Protein AF-A0A0K0D6R5-F1 (afdb_monomer_lite)

InterPro domains:
  IPR000571 Zinc finger, CCCH-type [PF00642] (22-46)
  IPR000571 Zinc finger, CCCH-type [PS50103] (20-48)
  IPR000571 Zinc finger, CCCH-type [SM00356] (21-47)
  IPR009145 U2 auxiliary factor small subunit [PR0184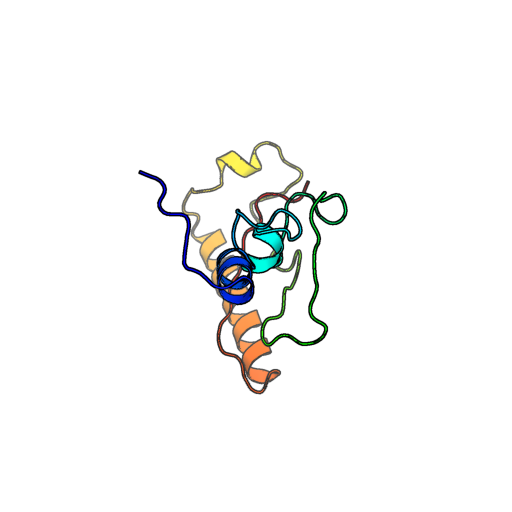8] (26-45)
  IPR009145 U2 auxiliary factor small subunit [PR01848] (45-65)
  IPR009145 U2 auxiliary factor small subunit [PR01848] (84-99)
  IPR009145 U2 auxiliary factor small subunit [PTHR12620] (11-102)
  IPR012677 Nucleotide-binding alpha-beta plait domain superfamily [G3DSA:3.30.70.330] (51-113)
  IPR036855 Zinc finger, CCCH-type superfamily [SSF90229] (24-49)

Radius of gyration: 19.66 Å; chains: 1; bounding box: 55×42×35 Å

Secondary structure (DSSP, 8-state):
----S---HHHHHHHHTTSTT-SSB-HHHHHHS--TTGGG-SSB----SS-S----TT----SS--TT-TTHHHHTTS--HHHHHHHHHHHHHHHHHHHHH-TT-------------

Organism: Angiostrongylus cantonensis (NCBI:txid6313)

Sequence (117 aa):
MNFGDSLSGAEYLASIYGTEKDKVNCSFFFKTGACRHGDKCSRAHHTPTFSPTILLKNFYHNPVVDVRQADAFDKVGRKNEEEQRYFDEFYEEVFTELERKVCYFTSLGLVFDCLQF

pLDDT: mean 74.11, std 13.42, range [35.59, 91.06]

Structure (mmCIF, N/CA/C/O backbone):
data_AF-A0A0K0D6R5-F1
#
_entry.id   AF-A0A0K0D6R5-F1
#
loop_
_atom_site.group_PDB
_atom_site.id
_atom_site.type_symbol
_atom_site.label_atom_id
_atom_site.label_alt_id
_atom_site.label_comp_id
_atom_site.label_asym_id
_atom_site.label_entity_id
_atom_site.label_seq_id
_atom_site.pdbx_PDB_ins_code
_atom_site.Cartn_x
_atom_site.Cartn_y
_atom_site.Cartn_z
_atom_site.occupancy
_atom_site.B_iso_or_equiv
_atom_site.auth_seq_id
_atom_site.auth_comp_id
_atom_site.auth_asym_id
_atom_site.auth_atom_id
_atom_site.pdbx_PDB_model_num
ATOM 1 N N . MET A 1 1 ? 31.514 25.374 -12.043 1.00 37.00 1 MET A N 1
ATOM 2 C CA . MET A 1 1 ? 32.064 24.303 -11.184 1.00 37.00 1 MET A CA 1
ATOM 3 C C . MET A 1 1 ? 31.380 23.007 -11.591 1.00 37.00 1 MET A C 1
ATOM 5 O O . MET A 1 1 ? 30.195 22.864 -11.325 1.00 37.00 1 MET A O 1
ATOM 9 N N . ASN A 1 2 ? 32.078 22.134 -12.322 1.00 45.81 2 ASN A N 1
ATOM 10 C CA . ASN A 1 2 ? 31.557 20.836 -12.760 1.00 45.81 2 ASN A CA 1
ATOM 11 C C . ASN A 1 2 ? 31.912 19.787 -11.700 1.00 45.81 2 ASN A C 1
ATOM 13 O O . ASN A 1 2 ? 33.048 19.333 -11.637 1.00 45.81 2 ASN A O 1
ATOM 17 N N . PHE A 1 3 ? 30.947 19.430 -10.854 1.00 50.97 3 PHE A N 1
ATOM 18 C CA . PHE A 1 3 ? 31.050 18.329 -9.886 1.00 50.97 3 PHE A CA 1
ATOM 19 C C . PHE A 1 3 ? 30.721 16.991 -10.577 1.00 50.97 3 PHE A C 1
ATOM 21 O O . PHE A 1 3 ? 29.737 16.341 -10.237 1.00 50.97 3 PHE A O 1
ATOM 28 N N . GLY A 1 4 ? 31.471 16.644 -11.629 1.00 53.75 4 GLY A N 1
ATOM 29 C CA . GLY A 1 4 ? 31.087 15.575 -12.561 1.00 53.75 4 GLY A CA 1
ATOM 30 C C . GLY A 1 4 ? 32.063 14.415 -12.743 1.00 53.75 4 GLY A C 1
ATOM 31 O O . GLY A 1 4 ? 31.623 13.378 -13.220 1.00 53.75 4 GLY A O 1
ATOM 32 N N . ASP A 1 5 ? 33.333 14.533 -12.348 1.00 61.16 5 ASP A N 1
ATOM 33 C CA . ASP A 1 5 ? 34.345 13.536 -12.721 1.00 61.16 5 ASP A CA 1
ATOM 34 C C . ASP A 1 5 ? 35.020 12.921 -11.490 1.00 61.16 5 ASP A C 1
ATOM 36 O O . ASP A 1 5 ? 35.900 13.537 -10.891 1.00 61.16 5 ASP A O 1
ATOM 40 N N . SER A 1 6 ? 34.567 11.720 -11.097 1.00 62.28 6 SER A N 1
ATOM 41 C CA . SER A 1 6 ? 35.348 10.642 -10.430 1.00 62.28 6 SER A CA 1
ATOM 42 C C . SER A 1 6 ? 34.478 9.542 -9.787 1.00 62.28 6 SER A C 1
ATOM 44 O O . SER A 1 6 ? 34.890 8.919 -8.815 1.00 62.28 6 SER A O 1
ATOM 46 N N . LEU A 1 7 ? 33.285 9.252 -10.318 1.00 60.97 7 LEU A N 1
ATOM 47 C CA . LEU A 1 7 ? 32.592 7.995 -10.004 1.00 60.97 7 LEU A CA 1
ATOM 48 C C . LEU A 1 7 ? 32.817 7.020 -11.158 1.00 60.97 7 LEU A C 1
ATOM 50 O O . LEU A 1 7 ? 32.664 7.391 -12.323 1.00 60.97 7 LEU A O 1
ATOM 54 N N . SER A 1 8 ? 33.197 5.780 -10.850 1.00 75.81 8 SER A N 1
ATOM 55 C CA . SER A 1 8 ? 33.284 4.725 -11.861 1.00 75.81 8 SER A CA 1
ATOM 56 C C . SER A 1 8 ? 31.924 4.532 -12.547 1.00 75.81 8 SER A C 1
ATOM 58 O O . SER A 1 8 ? 30.873 4.818 -11.969 1.00 75.81 8 SER A O 1
ATOM 60 N N . GLY A 1 9 ? 31.907 4.017 -13.784 1.00 71.50 9 GLY A N 1
ATOM 61 C CA . GLY A 1 9 ? 30.650 3.787 -14.513 1.00 71.50 9 GLY A CA 1
ATOM 62 C C . GLY A 1 9 ? 29.644 2.931 -13.728 1.00 71.50 9 GLY A C 1
ATOM 63 O O . GLY A 1 9 ? 28.441 3.161 -13.814 1.00 71.50 9 GLY A O 1
ATOM 64 N N . ALA A 1 10 ? 30.133 2.007 -12.895 1.00 71.56 10 ALA A N 1
ATOM 65 C CA . ALA A 1 10 ? 29.307 1.207 -11.995 1.00 71.56 10 ALA A CA 1
ATOM 66 C C . ALA A 1 10 ? 28.718 2.029 -10.830 1.00 71.56 10 ALA A C 1
ATOM 68 O O . ALA A 1 10 ? 27.532 1.898 -10.535 1.00 71.56 10 ALA A O 1
ATOM 69 N N . GLU A 1 11 ? 29.501 2.909 -10.201 1.00 72.38 11 GLU A N 1
ATOM 70 C CA . GLU A 1 11 ? 29.029 3.774 -9.106 1.00 72.38 11 GLU A CA 1
ATOM 71 C C . GLU A 1 11 ? 28.030 4.829 -9.589 1.00 72.38 11 GLU A C 1
ATOM 73 O O . GLU A 1 11 ? 27.036 5.100 -8.913 1.00 72.38 11 GLU A O 1
ATOM 78 N N . TYR A 1 12 ? 28.239 5.386 -10.785 1.00 73.00 12 TYR A N 1
ATOM 79 C CA . TYR A 1 12 ? 27.289 6.322 -11.383 1.00 73.00 12 TYR A CA 1
ATOM 80 C C . TYR A 1 12 ? 25.934 5.652 -11.646 1.00 73.00 12 TYR A C 1
ATOM 82 O O . TYR A 1 12 ? 24.896 6.197 -11.268 1.00 73.00 12 TYR A O 1
ATOM 90 N N . LEU A 1 13 ? 25.928 4.441 -12.213 1.00 67.69 13 LEU A N 1
ATOM 91 C CA . LEU A 1 13 ? 24.698 3.681 -12.451 1.00 67.69 13 LEU A CA 1
ATOM 92 C C . LEU A 1 13 ? 24.004 3.276 -11.142 1.00 67.69 13 LEU A C 1
ATOM 94 O O . LEU A 1 13 ? 22.784 3.409 -11.039 1.00 67.69 13 LEU A O 1
ATOM 98 N N . ALA A 1 14 ? 24.763 2.869 -10.119 1.00 68.88 14 ALA A N 1
ATOM 99 C CA . ALA A 1 14 ? 24.223 2.576 -8.791 1.00 68.88 14 ALA A CA 1
ATOM 100 C C . ALA A 1 14 ? 23.574 3.809 -8.137 1.00 68.88 14 ALA A C 1
ATOM 102 O O . ALA A 1 14 ? 22.538 3.684 -7.491 1.00 68.88 14 ALA A O 1
ATOM 103 N N . SER A 1 15 ? 24.127 5.010 -8.354 1.00 69.94 15 SER A N 1
ATOM 104 C CA . SER A 1 15 ? 23.555 6.262 -7.832 1.00 69.94 15 SER A CA 1
ATOM 105 C C . SER A 1 15 ? 22.236 6.677 -8.502 1.00 69.94 15 SER A C 1
ATOM 107 O O . SER A 1 15 ? 21.494 7.500 -7.964 1.00 69.94 15 SER A O 1
ATOM 109 N N . ILE A 1 16 ? 21.946 6.125 -9.684 1.00 73.56 16 ILE A N 1
ATOM 110 C CA . ILE A 1 16 ? 20.748 6.430 -10.474 1.00 73.56 16 ILE A CA 1
ATOM 111 C C . ILE A 1 16 ? 19.653 5.394 -10.229 1.00 73.56 16 ILE A C 1
ATOM 113 O O . ILE A 1 16 ? 18.475 5.758 -10.214 1.00 73.56 16 ILE A O 1
ATOM 117 N N . TYR A 1 17 ? 20.025 4.135 -10.002 1.00 72.12 17 TYR A N 1
ATOM 118 C CA . TYR A 1 17 ? 19.096 3.018 -9.875 1.00 72.12 17 TYR A CA 1
ATOM 119 C C . TYR A 1 17 ? 18.047 3.246 -8.774 1.00 72.12 17 TYR A C 1
ATOM 121 O O . TYR A 1 17 ? 18.373 3.527 -7.621 1.00 72.12 17 TYR A O 1
ATOM 129 N N . GLY A 1 18 ? 16.763 3.161 -9.134 1.00 63.38 18 GLY A N 1
ATOM 130 C CA . GLY A 1 18 ? 15.649 3.367 -8.196 1.00 63.38 18 GLY A CA 1
ATOM 131 C C . GLY A 1 18 ? 15.401 4.827 -7.779 1.00 63.38 18 GLY A C 1
ATOM 132 O O . GLY A 1 18 ? 14.542 5.096 -6.932 1.00 63.38 18 GLY A O 1
ATOM 133 N N . THR A 1 19 ? 16.115 5.790 -8.370 1.00 71.56 19 THR A N 1
ATOM 134 C CA . THR A 1 19 ? 15.895 7.230 -8.161 1.00 71.56 19 THR A CA 1
ATOM 135 C C . THR A 1 19 ? 15.089 7.847 -9.307 1.00 71.56 19 THR A C 1
ATOM 137 O O . THR A 1 19 ? 14.900 7.252 -10.362 1.00 71.56 19 THR A O 1
ATOM 140 N N . GLU A 1 20 ? 14.611 9.078 -9.132 1.00 68.56 20 GLU A N 1
ATOM 141 C CA . GLU A 1 20 ? 13.907 9.827 -10.188 1.00 68.56 20 GLU A CA 1
ATOM 142 C C . GLU A 1 20 ? 14.776 10.153 -11.414 1.00 68.56 20 GLU A C 1
ATOM 144 O O . GLU A 1 20 ? 14.241 10.479 -12.476 1.00 68.56 20 GLU A O 1
ATOM 149 N N . LYS A 1 21 ? 16.105 10.041 -11.269 1.00 65.31 21 LYS A N 1
ATOM 150 C CA . LYS A 1 21 ? 17.081 10.208 -12.350 1.00 65.31 21 LYS A CA 1
ATOM 151 C C . LYS A 1 21 ? 17.138 8.984 -13.267 1.00 65.31 21 LYS A C 1
ATOM 153 O O . LYS A 1 21 ? 17.679 9.092 -14.368 1.00 65.31 21 LYS A O 1
ATOM 158 N N . ASP A 1 22 ? 16.570 7.853 -12.841 1.00 72.62 22 ASP A N 1
ATOM 159 C CA . ASP A 1 22 ? 16.409 6.670 -13.677 1.00 72.62 22 ASP A CA 1
ATOM 160 C C . ASP A 1 22 ? 15.325 6.928 -14.730 1.00 72.62 22 ASP A C 1
ATOM 162 O O . ASP A 1 22 ? 14.138 7.105 -14.432 1.00 72.62 22 ASP A O 1
ATOM 166 N N . LYS A 1 23 ? 15.762 7.007 -15.988 1.00 72.06 23 LYS A N 1
ATOM 167 C CA . LYS A 1 23 ? 14.879 7.226 -17.139 1.00 72.06 23 LYS A CA 1
ATOM 168 C C . LYS A 1 23 ? 14.250 5.928 -17.647 1.00 72.06 23 LYS A C 1
ATOM 170 O O . LYS A 1 23 ? 13.299 6.006 -18.420 1.00 72.06 23 LYS A O 1
ATOM 175 N N . VAL A 1 24 ? 14.774 4.771 -17.242 1.00 82.00 24 VAL A N 1
ATOM 176 C CA . VAL A 1 24 ? 14.331 3.450 -17.703 1.00 82.00 24 VAL A CA 1
ATOM 177 C C . VAL A 1 24 ? 13.280 2.890 -16.750 1.00 82.00 24 VAL A C 1
ATOM 179 O O . VAL A 1 24 ? 12.211 2.465 -17.192 1.00 82.00 24 VAL A O 1
ATOM 182 N N . ASN A 1 25 ? 13.540 2.952 -15.443 1.00 83.50 25 ASN A N 1
ATOM 183 C CA . ASN A 1 25 ? 12.649 2.388 -14.433 1.00 83.50 25 ASN A CA 1
ATOM 184 C C . ASN A 1 25 ? 11.676 3.422 -13.863 1.00 83.50 25 ASN A C 1
ATOM 186 O O . ASN A 1 25 ? 11.984 4.602 -13.672 1.00 83.50 25 ASN A O 1
ATOM 190 N N . CYS A 1 26 ? 10.462 2.973 -13.554 1.00 85.88 26 CYS A N 1
ATOM 191 C CA . CYS A 1 26 ? 9.497 3.804 -12.854 1.00 85.88 26 CYS A CA 1
ATOM 192 C C . CYS A 1 26 ? 9.896 3.941 -11.382 1.00 85.88 26 CYS A C 1
ATOM 194 O O . CYS A 1 26 ? 9.781 2.988 -10.614 1.00 85.88 26 CYS A O 1
ATOM 196 N N . SER A 1 27 ? 10.319 5.138 -10.968 1.00 84.56 27 SER A N 1
ATOM 197 C CA . SER A 1 27 ? 10.709 5.414 -9.579 1.00 84.56 27 SER A CA 1
ATOM 198 C C . SER A 1 27 ? 9.568 5.190 -8.581 1.00 84.56 27 SER A C 1
ATOM 200 O O . SER A 1 27 ? 9.823 4.764 -7.458 1.00 84.56 27 SER A O 1
ATOM 202 N N . PHE A 1 28 ? 8.317 5.444 -8.985 1.00 82.69 28 PHE A N 1
ATOM 203 C CA . PHE A 1 28 ? 7.134 5.196 -8.157 1.00 82.69 28 PHE A CA 1
ATOM 204 C C . PHE A 1 28 ? 6.919 3.700 -7.945 1.00 82.69 28 PHE A C 1
ATOM 206 O O . PHE A 1 28 ? 6.975 3.241 -6.812 1.00 82.69 28 PHE A O 1
ATOM 213 N N . PHE A 1 29 ? 6.798 2.925 -9.027 1.00 83.56 29 PHE A N 1
ATOM 214 C CA . PHE A 1 29 ? 6.599 1.479 -8.928 1.00 83.56 29 PHE A CA 1
ATOM 215 C C . PHE A 1 29 ? 7.748 0.787 -8.186 1.00 83.56 29 PHE A C 1
ATOM 217 O O . PHE A 1 29 ? 7.509 -0.108 -7.386 1.00 83.56 29 PHE A O 1
ATOM 224 N N . PHE A 1 30 ? 8.988 1.233 -8.396 1.00 83.00 30 PHE A N 1
ATOM 225 C CA . PHE A 1 30 ? 10.149 0.671 -7.711 1.00 83.00 30 PHE A CA 1
ATOM 226 C C . PHE A 1 30 ? 10.123 0.907 -6.192 1.00 83.00 30 PHE A C 1
ATOM 228 O O . PHE A 1 30 ? 10.518 0.030 -5.432 1.00 83.00 30 PHE A O 1
ATOM 235 N N . LYS A 1 31 ? 9.655 2.078 -5.736 1.00 80.94 31 LYS A N 1
ATOM 236 C CA . LYS A 1 31 ? 9.623 2.426 -4.305 1.00 80.94 31 LYS A CA 1
ATOM 237 C C . LYS A 1 31 ? 8.364 1.949 -3.587 1.00 80.94 31 LYS A C 1
ATOM 239 O O . LYS A 1 31 ? 8.456 1.517 -2.445 1.00 80.94 31 LYS A O 1
ATOM 244 N N . THR A 1 32 ? 7.198 2.081 -4.214 1.00 81.06 32 THR A N 1
ATOM 245 C CA . THR A 1 32 ? 5.896 1.846 -3.565 1.00 81.06 32 THR A CA 1
ATOM 246 C C . THR A 1 32 ? 5.180 0.600 -4.078 1.00 81.06 32 THR A C 1
ATOM 248 O O . THR A 1 32 ? 4.165 0.215 -3.510 1.00 81.06 32 THR A O 1
ATOM 251 N N . GLY A 1 33 ? 5.657 -0.027 -5.158 1.00 80.69 33 GLY A N 1
ATOM 252 C CA . GLY A 1 33 ? 4.970 -1.150 -5.807 1.00 80.69 33 GLY A CA 1
ATOM 253 C C . GLY A 1 33 ? 3.710 -0.752 -6.588 1.00 80.69 33 GLY A C 1
ATOM 254 O O . GLY A 1 33 ? 3.031 -1.621 -7.136 1.00 80.69 33 GLY A O 1
ATOM 255 N N . ALA A 1 34 ? 3.393 0.546 -6.669 1.00 83.38 34 ALA A N 1
ATOM 256 C CA . ALA A 1 34 ? 2.205 1.073 -7.333 1.00 83.38 34 ALA A CA 1
ATOM 257 C C . ALA A 1 34 ? 2.549 2.271 -8.233 1.00 83.38 34 ALA A C 1
ATOM 259 O O . ALA A 1 34 ? 3.427 3.081 -7.935 1.00 83.38 34 ALA A O 1
ATOM 260 N N . CYS A 1 35 ? 1.854 2.392 -9.366 1.00 85.25 35 CYS A N 1
ATOM 261 C CA . CYS A 1 35 ? 1.995 3.523 -10.279 1.00 85.25 35 CYS A CA 1
ATOM 262 C C . CYS A 1 35 ? 0.630 3.916 -10.841 1.00 85.25 35 CYS A C 1
ATOM 264 O O . CYS A 1 35 ? -0.089 3.071 -11.370 1.00 85.25 35 CYS A O 1
ATOM 266 N N . ARG A 1 36 ? 0.329 5.219 -10.818 1.00 82.56 36 ARG A N 1
ATOM 267 C CA . ARG A 1 36 ? -0.918 5.812 -11.339 1.00 82.56 36 ARG A CA 1
ATOM 268 C C . ARG A 1 36 ? -1.208 5.522 -12.815 1.00 82.56 36 ARG A C 1
ATOM 270 O O . ARG A 1 36 ? -2.330 5.697 -13.263 1.00 82.56 36 ARG A O 1
ATOM 277 N N . HIS A 1 37 ? -0.185 5.164 -13.590 1.00 84.50 37 HIS A N 1
ATOM 278 C CA . HIS A 1 37 ? -0.332 4.856 -15.013 1.00 84.50 37 HIS A CA 1
ATOM 279 C C . HIS A 1 37 ? -0.573 3.360 -15.266 1.00 84.50 37 HIS A C 1
ATOM 281 O O . HIS A 1 37 ? -0.830 2.981 -16.408 1.00 84.50 37 HIS A O 1
ATOM 287 N N . GLY A 1 38 ? -0.468 2.513 -14.232 1.00 83.56 38 GLY A N 1
ATOM 288 C CA . GLY A 1 38 ? -0.567 1.059 -14.361 1.00 83.56 38 GLY A CA 1
ATOM 289 C C . GLY A 1 38 ? 0.344 0.526 -15.469 1.00 83.56 38 GLY A C 1
ATOM 290 O O . GLY A 1 38 ? 1.488 0.958 -15.603 1.00 83.56 38 GLY A O 1
ATOM 291 N N . ASP A 1 39 ? -0.187 -0.350 -16.314 1.00 83.19 39 ASP A N 1
ATOM 292 C CA . ASP A 1 39 ? 0.555 -0.948 -17.434 1.00 83.19 39 ASP A CA 1
ATOM 293 C C . ASP A 1 39 ? 0.790 0.020 -18.605 1.00 83.19 39 ASP A C 1
ATOM 295 O O . ASP A 1 39 ? 1.589 -0.258 -19.495 1.00 83.19 39 ASP A O 1
ATOM 299 N N . LYS A 1 40 ? 0.128 1.185 -18.608 1.00 86.94 40 LYS A N 1
ATOM 300 C CA . LYS A 1 40 ? 0.317 2.233 -19.626 1.00 86.94 40 LYS A CA 1
ATOM 301 C C . LYS A 1 40 ? 1.485 3.166 -19.298 1.00 86.94 40 LYS A C 1
ATOM 303 O O . LYS A 1 40 ? 1.675 4.171 -19.982 1.00 86.94 40 LYS A O 1
ATOM 308 N N . CYS A 1 41 ? 2.237 2.900 -18.228 1.00 86.56 41 CYS A N 1
ATOM 309 C CA . CYS A 1 41 ? 3.395 3.714 -17.888 1.00 86.56 41 CYS A CA 1
ATOM 310 C C . CYS A 1 41 ? 4.455 3.627 -18.993 1.00 86.56 41 CYS A C 1
ATOM 312 O O . CYS A 1 41 ? 4.755 2.554 -19.500 1.00 86.56 41 CYS A O 1
ATOM 314 N N . SER A 1 42 ? 5.064 4.762 -19.337 1.00 87.56 42 SER A N 1
ATOM 315 C CA . SER A 1 42 ? 6.177 4.803 -20.293 1.00 87.56 42 SER A CA 1
ATOM 316 C C . SER A 1 42 ? 7.478 4.217 -19.738 1.00 87.56 42 SER A C 1
ATOM 318 O O . SER A 1 42 ? 8.415 3.987 -20.498 1.00 87.56 42 SER A O 1
ATOM 320 N N . ARG A 1 43 ? 7.553 4.008 -18.419 1.00 87.44 43 ARG A N 1
ATOM 321 C CA . ARG A 1 43 ? 8.723 3.477 -17.715 1.00 87.44 43 ARG A CA 1
ATOM 322 C C . ARG A 1 43 ? 8.487 2.028 -17.302 1.00 87.44 43 ARG A C 1
ATOM 324 O O . ARG A 1 43 ? 7.351 1.633 -17.051 1.00 87.44 43 ARG A O 1
ATOM 331 N N . ALA A 1 44 ? 9.562 1.257 -17.177 1.00 86.38 44 ALA A N 1
ATOM 332 C CA . ALA A 1 44 ? 9.479 -0.161 -16.854 1.00 86.38 44 ALA A CA 1
ATOM 333 C C . ALA A 1 44 ? 8.980 -0.409 -15.417 1.00 86.38 44 ALA A C 1
ATOM 335 O O . ALA A 1 44 ? 9.424 0.241 -14.462 1.00 86.38 44 ALA A O 1
ATOM 336 N N . HIS A 1 45 ? 8.068 -1.376 -15.279 1.00 88.81 45 HIS A N 1
ATOM 337 C CA . HIS A 1 45 ? 7.554 -1.904 -14.014 1.00 88.81 45 HIS A CA 1
ATOM 338 C C . HIS A 1 45 ? 8.057 -3.340 -13.825 1.00 88.81 45 HIS A C 1
ATOM 340 O O . HIS A 1 45 ? 7.532 -4.279 -14.422 1.00 88.81 45 HIS A O 1
ATOM 346 N N . HIS A 1 46 ? 9.089 -3.522 -13.003 1.00 83.88 46 HIS A N 1
ATOM 347 C CA . HIS A 1 46 ? 9.656 -4.840 -12.723 1.00 83.88 46 HIS A CA 1
ATOM 348 C C . HIS A 1 46 ? 9.008 -5.448 -11.481 1.00 83.88 46 HIS A C 1
ATOM 350 O O . HIS A 1 46 ? 9.301 -5.028 -10.365 1.00 83.88 46 HIS A O 1
ATOM 356 N N . THR A 1 47 ? 8.137 -6.442 -11.670 1.00 82.62 47 THR A N 1
ATOM 357 C CA . THR A 1 47 ? 7.566 -7.199 -10.546 1.00 82.62 47 THR A CA 1
ATOM 358 C C . THR A 1 47 ? 8.517 -8.344 -10.192 1.00 82.62 47 THR A C 1
ATOM 360 O O . THR A 1 47 ? 8.748 -9.208 -11.042 1.00 82.62 47 THR A O 1
ATOM 363 N N . PRO A 1 48 ? 9.104 -8.366 -8.984 1.00 81.44 48 PRO A N 1
ATOM 364 C CA . PRO A 1 48 ? 10.005 -9.440 -8.592 1.00 81.44 48 PRO A CA 1
ATOM 365 C C . PRO A 1 48 ? 9.230 -10.755 -8.435 1.00 81.44 48 PRO A C 1
ATOM 367 O O . PRO A 1 48 ? 8.112 -10.770 -7.926 1.00 81.44 48 PRO A O 1
ATOM 370 N N . THR A 1 49 ? 9.832 -11.875 -8.838 1.00 82.94 49 THR A N 1
ATOM 371 C CA . THR A 1 49 ? 9.232 -13.211 -8.659 1.00 82.94 49 THR A CA 1
ATOM 372 C C . THR A 1 49 ? 9.224 -13.657 -7.197 1.00 82.94 49 THR A C 1
ATOM 374 O O . THR A 1 49 ? 8.409 -14.489 -6.814 1.00 82.94 49 THR A O 1
ATOM 377 N N . PHE A 1 50 ? 10.121 -13.097 -6.380 1.00 84.31 50 PHE A N 1
ATOM 378 C CA . PHE A 1 50 ? 10.217 -13.337 -4.944 1.00 84.31 50 PHE A CA 1
ATOM 379 C C . P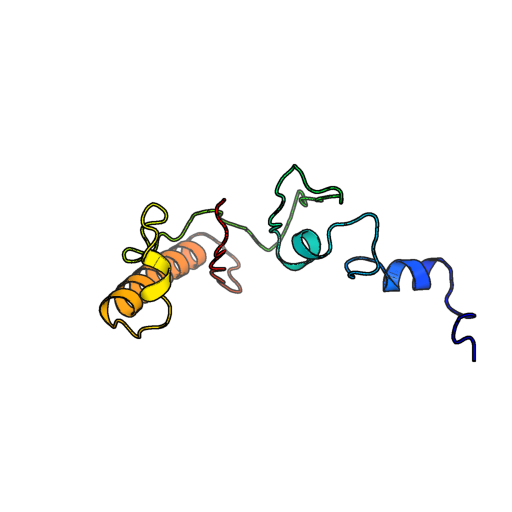HE A 1 50 ? 10.425 -12.005 -4.226 1.00 84.31 50 PHE A C 1
ATOM 381 O O . PHE A 1 50 ? 11.294 -11.222 -4.603 1.00 84.31 50 PHE A O 1
ATOM 388 N N . SER A 1 51 ? 9.630 -11.748 -3.193 1.00 83.00 51 SER A N 1
ATOM 389 C CA . SER A 1 51 ? 9.703 -10.536 -2.379 1.00 83.00 51 SER A CA 1
ATOM 390 C C . SER A 1 51 ? 9.284 -10.868 -0.945 1.00 83.00 51 SER A C 1
ATOM 392 O O . SER A 1 51 ? 8.365 -11.669 -0.766 1.00 83.00 51 SER A O 1
ATOM 394 N N . PRO A 1 52 ? 9.915 -10.263 0.078 1.00 82.81 52 PRO A N 1
ATOM 395 C CA . PRO A 1 52 ? 9.434 -10.354 1.455 1.00 82.81 52 PRO A CA 1
ATOM 396 C C . PRO A 1 52 ? 8.143 -9.545 1.677 1.00 82.81 52 PRO A C 1
ATOM 398 O O . PRO A 1 52 ? 7.473 -9.731 2.686 1.00 82.81 52 PRO A O 1
ATOM 401 N N . THR A 1 53 ? 7.789 -8.653 0.748 1.00 83.31 53 THR A N 1
ATOM 402 C CA . THR A 1 53 ? 6.600 -7.795 0.816 1.00 83.31 53 THR A CA 1
ATOM 403 C C . THR A 1 53 ? 5.566 -8.232 -0.215 1.00 83.31 53 THR A C 1
ATOM 405 O O . THR A 1 53 ? 5.891 -8.364 -1.400 1.00 83.31 53 THR A O 1
ATOM 408 N N . ILE A 1 54 ? 4.319 -8.405 0.231 1.00 83.56 54 ILE A N 1
ATOM 409 C CA . ILE A 1 54 ? 3.149 -8.665 -0.616 1.00 83.56 54 ILE A CA 1
ATOM 410 C C . ILE A 1 54 ? 2.307 -7.394 -0.759 1.00 83.56 54 ILE A C 1
ATOM 412 O O . ILE A 1 54 ? 2.168 -6.627 0.190 1.00 83.56 54 ILE A O 1
ATOM 416 N N . LEU A 1 55 ? 1.730 -7.178 -1.943 1.00 83.06 55 LEU A N 1
ATOM 417 C CA . LEU A 1 55 ? 0.811 -6.071 -2.208 1.00 83.06 55 LEU A CA 1
ATOM 418 C C . LEU A 1 55 ? -0.581 -6.629 -2.513 1.00 83.06 55 LEU A C 1
ATOM 420 O O . LEU A 1 55 ? -0.776 -7.286 -3.536 1.00 83.06 55 LEU A O 1
ATOM 424 N N . LEU A 1 56 ? -1.553 -6.332 -1.650 1.00 83.06 56 LEU A N 1
ATOM 425 C CA . LEU A 1 56 ? -2.960 -6.676 -1.857 1.00 83.06 56 LEU A CA 1
ATOM 426 C C . LEU A 1 56 ? -3.702 -5.450 -2.399 1.00 83.06 56 LEU A C 1
ATOM 428 O O . LEU A 1 56 ? -4.039 -4.523 -1.665 1.00 83.06 56 LEU A O 1
ATOM 432 N N . LYS A 1 57 ? -3.917 -5.424 -3.716 1.00 81.44 57 LYS A N 1
ATOM 433 C CA . LYS A 1 57 ? -4.629 -4.327 -4.386 1.00 81.44 57 LYS A CA 1
ATOM 434 C C . LYS A 1 57 ? -6.116 -4.384 -4.047 1.00 81.44 57 LYS A C 1
ATOM 436 O O . LYS A 1 57 ? -6.699 -5.463 -4.084 1.00 81.44 57 LYS A O 1
ATOM 441 N N . ASN A 1 58 ? -6.725 -3.220 -3.804 1.00 77.50 58 ASN A N 1
ATOM 442 C CA . ASN A 1 58 ? -8.165 -3.098 -3.548 1.00 77.50 58 ASN A CA 1
ATOM 443 C C . ASN A 1 58 ? -8.649 -3.993 -2.388 1.00 77.50 58 ASN A C 1
ATOM 445 O O . ASN A 1 58 ? -9.688 -4.638 -2.478 1.00 77.50 58 ASN A O 1
ATOM 449 N N . PHE A 1 59 ? -7.843 -4.100 -1.332 1.00 83.69 59 PHE A N 1
ATOM 450 C CA . PHE A 1 59 ? -8.129 -5.006 -0.222 1.00 83.69 59 PHE A CA 1
ATOM 451 C C . PHE A 1 59 ? -8.997 -4.361 0.863 1.00 83.69 59 PHE A C 1
ATOM 453 O O . PHE A 1 59 ? -9.907 -4.998 1.381 1.00 83.69 59 PHE A O 1
ATOM 460 N N . TYR A 1 60 ? -8.749 -3.086 1.171 1.00 84.25 60 TYR A N 1
ATOM 461 C CA . TYR A 1 60 ? -9.573 -2.314 2.096 1.00 84.25 60 TYR A CA 1
ATOM 462 C C . TYR A 1 60 ? -10.602 -1.476 1.335 1.00 84.25 60 TYR A C 1
ATOM 464 O O . TYR A 1 60 ? -10.244 -0.712 0.436 1.00 84.25 60 TYR A O 1
ATOM 472 N N . HIS A 1 61 ? -11.866 -1.584 1.738 1.00 78.56 61 HIS A N 1
ATOM 473 C CA . HIS A 1 61 ? -12.962 -0.764 1.238 1.00 78.56 61 HIS A CA 1
ATOM 474 C C . HIS A 1 61 ? -13.454 0.155 2.350 1.00 78.56 61 HIS A C 1
ATOM 476 O O . HIS A 1 61 ? -13.953 -0.313 3.367 1.00 78.56 61 HIS A O 1
ATOM 482 N N . ASN A 1 62 ? -13.325 1.467 2.159 1.00 75.94 62 ASN A N 1
ATOM 483 C CA . ASN A 1 62 ? -13.825 2.425 3.136 1.00 75.94 62 ASN A CA 1
ATOM 484 C C . ASN A 1 62 ? -15.364 2.528 3.023 1.00 75.94 62 ASN A C 1
ATOM 486 O O . ASN A 1 62 ? -15.850 2.880 1.946 1.00 75.94 62 ASN A O 1
ATOM 490 N N . PRO A 1 63 ? -16.132 2.288 4.103 1.00 72.56 63 PRO A N 1
ATOM 491 C CA . PRO A 1 63 ? -17.595 2.335 4.081 1.00 72.56 63 PRO A CA 1
ATOM 492 C C . PRO A 1 63 ? -18.165 3.731 3.782 1.00 72.56 63 PRO A C 1
ATOM 494 O O . PRO A 1 63 ? -19.318 3.840 3.371 1.00 72.56 63 PRO A O 1
ATOM 497 N N . VAL A 1 64 ? -17.382 4.798 3.974 1.00 64.62 64 VAL A N 1
ATOM 498 C CA . VAL A 1 64 ? -17.820 6.190 3.768 1.00 64.62 64 VAL A CA 1
ATOM 499 C C . VAL A 1 64 ? -17.423 6.743 2.401 1.00 64.62 64 VAL A C 1
ATOM 501 O O . VAL A 1 64 ? -18.074 7.657 1.888 1.00 64.62 64 VAL A O 1
ATOM 504 N N . VAL A 1 65 ? -16.398 6.166 1.775 1.00 63.38 65 VAL A N 1
ATOM 505 C CA . VAL A 1 65 ? -15.929 6.573 0.447 1.00 63.38 65 VAL A CA 1
ATOM 506 C C . VAL A 1 65 ? -16.535 5.630 -0.587 1.00 63.38 65 VAL A C 1
ATOM 508 O O . VAL A 1 65 ? -15.924 4.647 -1.000 1.00 63.38 65 VAL A O 1
ATOM 511 N N . ASP A 1 66 ? -17.754 5.942 -1.025 1.00 61.75 66 ASP A N 1
ATOM 512 C CA . ASP A 1 66 ? -18.278 5.381 -2.269 1.00 61.75 66 ASP A CA 1
ATOM 513 C C . ASP A 1 66 ? -17.589 6.094 -3.439 1.00 61.75 66 ASP A C 1
ATOM 515 O O . ASP A 1 66 ? -17.873 7.256 -3.727 1.00 61.75 66 ASP A O 1
ATOM 519 N N . VAL A 1 67 ? -16.679 5.391 -4.121 1.00 57.81 67 VAL A N 1
ATOM 520 C CA . VAL A 1 67 ? -15.900 5.890 -5.275 1.00 57.81 67 VAL A CA 1
ATOM 521 C C . VAL A 1 67 ? -16.808 6.395 -6.414 1.00 57.81 67 VAL A C 1
ATOM 523 O O . VAL A 1 67 ? -16.356 7.089 -7.321 1.00 57.81 67 VAL A O 1
ATOM 526 N N . ARG A 1 68 ? -18.107 6.067 -6.380 1.00 54.97 68 ARG A N 1
ATOM 527 C CA . ARG A 1 68 ? -19.117 6.498 -7.357 1.00 54.97 68 ARG A CA 1
ATOM 528 C C . ARG A 1 68 ? -19.740 7.859 -7.045 1.00 54.97 68 ARG A C 1
ATOM 530 O O . ARG A 1 68 ? -20.459 8.386 -7.892 1.00 54.97 68 ARG A O 1
ATOM 537 N N . GLN A 1 69 ? -19.502 8.424 -5.862 1.00 55.06 69 GLN A N 1
ATOM 538 C CA . GLN A 1 69 ? -20.092 9.694 -5.438 1.00 55.06 69 GLN A CA 1
ATOM 539 C C . GLN A 1 69 ? -19.047 10.813 -5.475 1.00 55.06 69 GLN A C 1
ATOM 541 O O . GLN A 1 69 ? -18.017 10.745 -4.810 1.00 55.06 69 GLN A O 1
ATOM 546 N N . ALA A 1 70 ? -19.332 11.869 -6.243 1.00 54.50 70 ALA A N 1
ATOM 547 C CA . ALA A 1 70 ? -18.454 13.033 -6.398 1.00 54.50 70 ALA A CA 1
ATOM 548 C C . ALA A 1 70 ? -18.146 13.744 -5.061 1.00 54.50 70 ALA A C 1
ATOM 550 O O . ALA A 1 70 ? -17.074 14.324 -4.908 1.00 54.50 70 ALA A O 1
ATOM 551 N N . ASP A 1 71 ? -19.042 13.616 -4.077 1.00 55.22 71 ASP A N 1
ATOM 552 C CA . ASP A 1 71 ? -18.942 14.242 -2.751 1.00 55.22 71 ASP A CA 1
ATOM 553 C C . ASP A 1 71 ? -18.150 13.399 -1.731 1.00 55.22 71 ASP A C 1
ATOM 555 O O . ASP A 1 71 ? -18.012 13.783 -0.567 1.00 55.22 71 ASP A O 1
ATOM 559 N N . ALA A 1 72 ? -17.622 12.234 -2.130 1.00 54.47 72 ALA A N 1
ATOM 560 C CA . ALA A 1 72 ? -16.880 11.352 -1.228 1.00 54.47 72 ALA A CA 1
ATOM 561 C C . ALA A 1 72 ? -15.615 12.023 -0.659 1.00 54.47 72 ALA A C 1
ATOM 563 O O . ALA A 1 72 ? -15.219 11.730 0.467 1.00 54.47 72 ALA A O 1
ATOM 564 N N . PHE A 1 73 ? -15.027 12.975 -1.394 1.00 54.72 73 PHE A N 1
ATOM 565 C CA . PHE A 1 73 ? -13.841 13.728 -0.978 1.00 54.72 73 PHE A CA 1
ATOM 566 C C . PHE A 1 73 ? -14.117 14.779 0.108 1.00 54.72 73 PHE A C 1
ATOM 568 O O . PHE A 1 73 ? -13.232 15.037 0.919 1.00 54.72 73 PHE A O 1
ATOM 575 N N . ASP A 1 74 ? -15.334 15.327 0.200 1.00 61.44 74 ASP A N 1
ATOM 576 C CA . ASP A 1 74 ? -15.683 16.341 1.213 1.00 61.44 74 ASP A CA 1
ATOM 577 C C . ASP A 1 74 ? -15.779 15.757 2.633 1.00 61.44 74 ASP A C 1
ATOM 579 O O . ASP A 1 74 ? -15.758 16.485 3.634 1.00 61.44 74 ASP A O 1
ATOM 583 N N . LYS A 1 75 ? -15.892 14.430 2.744 1.00 57.59 75 LYS A N 1
ATOM 584 C CA . LYS A 1 75 ? -15.898 13.711 4.025 1.00 57.59 75 LYS A CA 1
ATOM 585 C C . LYS A 1 75 ? -14.497 13.265 4.454 1.00 57.59 75 LYS A C 1
ATOM 587 O O . LYS A 1 75 ? -14.279 13.043 5.643 1.00 57.59 75 LYS A O 1
ATOM 592 N N . VAL A 1 76 ? -13.537 13.204 3.525 1.00 58.91 76 VAL A N 1
ATOM 593 C CA . VAL A 1 76 ? -12.155 12.790 3.805 1.00 58.91 76 VAL A CA 1
ATOM 594 C C . VAL A 1 76 ? -11.480 13.822 4.710 1.00 58.91 76 VAL A C 1
ATOM 596 O O . VAL A 1 76 ? -11.391 15.002 4.385 1.00 58.91 76 VAL A O 1
ATOM 599 N N . GLY A 1 77 ? -10.998 13.376 5.871 1.00 58.22 77 GLY A N 1
ATOM 600 C CA . GLY A 1 77 ? -10.327 14.233 6.856 1.00 58.22 77 GLY A CA 1
ATOM 601 C C . GLY A 1 77 ? -11.233 14.758 7.972 1.00 58.22 77 GLY A C 1
ATOM 602 O O . GLY A 1 77 ? -10.731 15.370 8.916 1.00 58.22 77 GLY A O 1
ATOM 603 N N . ARG A 1 78 ? -12.543 14.478 7.936 1.00 64.75 78 ARG A N 1
ATOM 604 C CA . ARG A 1 78 ? -13.383 14.610 9.132 1.00 64.75 78 ARG A CA 1
ATOM 605 C C . ARG A 1 78 ? -13.161 13.386 10.014 1.00 64.75 78 ARG A C 1
ATOM 607 O O . ARG A 1 78 ? -13.283 12.258 9.553 1.00 64.75 78 ARG A O 1
ATOM 614 N N . LYS A 1 79 ? -12.812 13.601 11.285 1.00 61.72 79 LYS A N 1
ATOM 615 C CA . LYS A 1 79 ? -12.669 12.508 12.252 1.00 61.72 79 LYS A CA 1
ATOM 616 C C . LYS A 1 79 ? -14.052 11.914 12.518 1.00 61.72 79 LYS A C 1
ATOM 618 O O . LYS A 1 79 ? -14.832 12.493 13.270 1.00 61.72 79 LYS A O 1
ATOM 623 N N . ASN A 1 80 ? -14.346 10.791 11.880 1.00 74.75 80 ASN A N 1
ATOM 624 C CA . ASN A 1 80 ? -15.532 9.997 12.144 1.00 74.75 80 ASN A CA 1
ATOM 625 C C . ASN A 1 80 ? -15.126 8.789 12.996 1.00 74.75 80 ASN A C 1
ATOM 627 O O . ASN A 1 80 ? -14.305 7.973 12.581 1.00 74.75 80 ASN A O 1
ATOM 631 N N . GLU A 1 81 ? -15.658 8.698 14.211 1.00 81.69 81 GLU A N 1
ATOM 632 C CA . GLU A 1 81 ? -15.318 7.625 15.155 1.00 81.69 81 GLU A CA 1
ATOM 633 C C . GLU A 1 81 ? -15.776 6.250 14.652 1.00 81.69 81 GLU A C 1
ATOM 635 O O . GLU A 1 81 ? -15.137 5.240 14.943 1.00 81.69 81 GLU A O 1
ATOM 640 N N . GLU A 1 82 ? -16.842 6.200 13.850 1.00 81.31 82 GLU A N 1
ATOM 641 C CA . GLU A 1 82 ? -17.327 4.955 13.250 1.00 81.31 82 GLU A CA 1
ATOM 642 C C . GLU A 1 82 ? -16.375 4.427 12.170 1.00 81.31 82 GLU A C 1
ATOM 644 O O . GLU A 1 82 ? -16.137 3.223 12.102 1.00 81.31 82 GLU A O 1
ATOM 649 N N . GLU A 1 83 ? -15.786 5.320 11.368 1.00 78.88 83 GLU A N 1
ATOM 650 C CA . GLU A 1 83 ? -14.782 4.956 10.359 1.00 78.88 83 GLU A CA 1
ATOM 651 C C . GLU A 1 83 ? -13.499 4.444 11.004 1.00 78.88 83 GLU A C 1
ATOM 653 O O . GLU A 1 83 ? -12.937 3.455 10.539 1.00 78.88 83 GLU A O 1
ATOM 658 N N . GLN A 1 84 ? -13.047 5.103 12.077 1.00 82.75 84 GLN A N 1
ATOM 659 C CA . GLN A 1 84 ? -11.865 4.663 12.819 1.00 82.75 84 GLN A CA 1
ATOM 660 C C . GLN A 1 84 ? -12.082 3.268 13.403 1.00 82.75 84 GLN A C 1
ATOM 662 O O . GLN A 1 84 ? -11.249 2.397 13.190 1.00 82.75 84 GLN A O 1
ATOM 667 N N . ARG A 1 85 ? -13.240 3.019 14.030 1.00 87.31 85 ARG A N 1
ATOM 668 C CA . ARG A 1 85 ? -13.576 1.691 14.559 1.00 87.31 85 ARG A CA 1
ATOM 669 C C . ARG A 1 85 ? -13.609 0.620 13.465 1.00 87.31 85 ARG A C 1
ATOM 671 O O . ARG A 1 85 ? -13.032 -0.442 13.652 1.00 87.31 85 ARG A O 1
ATOM 678 N N . TYR A 1 86 ? -14.235 0.902 12.320 1.00 87.19 86 TYR A N 1
ATOM 679 C CA . TYR A 1 86 ? -14.262 -0.036 11.192 1.00 87.19 86 TYR A CA 1
ATOM 680 C C . TYR A 1 86 ? -12.855 -0.338 10.651 1.00 87.19 86 TYR A C 1
ATOM 682 O O . TYR A 1 86 ? -12.538 -1.482 10.330 1.00 87.19 86 TYR A O 1
ATOM 690 N N . PHE A 1 87 ? -12.000 0.685 10.558 1.00 86.25 87 PHE A N 1
ATOM 691 C CA . PHE A 1 87 ? -10.608 0.523 10.151 1.00 86.25 87 PHE A CA 1
ATOM 692 C C . PHE A 1 87 ? -9.808 -0.319 11.153 1.00 86.25 87 PHE A C 1
ATOM 694 O O . PHE A 1 87 ? -9.072 -1.208 10.730 1.00 86.25 87 PHE A O 1
ATOM 701 N N . ASP A 1 88 ? -9.965 -0.061 12.452 1.00 89.31 88 ASP A N 1
ATOM 702 C CA . ASP A 1 88 ? -9.256 -0.779 13.513 1.00 89.31 88 ASP A CA 1
ATOM 703 C C . ASP A 1 88 ? -9.669 -2.260 13.556 1.00 89.31 88 ASP A C 1
ATOM 705 O O . ASP A 1 88 ? -8.798 -3.128 13.580 1.00 89.31 88 ASP A O 1
ATOM 709 N N . GLU A 1 89 ? -10.972 -2.558 13.466 1.00 90.69 89 GLU A N 1
ATOM 710 C CA . GLU A 1 89 ? -11.497 -3.934 13.395 1.00 90.69 89 GLU A CA 1
ATOM 711 C C . GLU A 1 89 ? -10.932 -4.689 12.180 1.00 90.69 89 GLU A C 1
ATOM 713 O O . GLU A 1 89 ? -10.434 -5.810 12.307 1.00 90.69 89 GLU A O 1
ATOM 718 N N . PHE A 1 90 ? -10.942 -4.056 11.002 1.00 90.06 90 PHE A N 1
ATOM 719 C CA . PHE A 1 90 ? -10.357 -4.631 9.791 1.00 90.06 90 PHE A CA 1
ATOM 720 C C . PHE A 1 90 ? -8.849 -4.869 9.938 1.00 90.06 90 PHE A C 1
ATOM 722 O O . PHE A 1 90 ? -8.335 -5.916 9.540 1.00 90.06 90 PHE A O 1
ATOM 729 N N . TYR A 1 91 ? -8.123 -3.891 10.482 1.00 89.56 91 TYR A N 1
ATOM 730 C CA . TYR A 1 91 ? -6.678 -3.983 10.648 1.00 89.56 91 TYR A CA 1
ATOM 731 C C . TYR A 1 91 ? -6.300 -5.117 11.606 1.00 89.56 91 TYR A C 1
ATOM 733 O O . TYR A 1 91 ? -5.376 -5.873 11.306 1.00 89.56 91 TYR A O 1
ATOM 741 N N . GLU A 1 92 ? -7.023 -5.265 12.719 1.00 90.94 92 GLU A N 1
ATOM 742 C CA . GLU A 1 92 ? -6.812 -6.334 13.696 1.00 90.94 92 GLU A CA 1
ATOM 743 C C . GLU A 1 92 ? -7.041 -7.718 13.075 1.00 90.94 92 GLU A C 1
ATOM 745 O O . GLU A 1 92 ? -6.155 -8.570 13.148 1.00 90.94 92 GLU A O 1
ATOM 750 N N . GLU A 1 93 ? -8.165 -7.927 12.381 1.00 91.06 93 GLU A N 1
ATOM 751 C CA . GLU A 1 93 ? -8.480 -9.213 11.744 1.00 91.06 93 GLU A CA 1
ATOM 752 C C . GLU A 1 93 ? -7.397 -9.627 10.735 1.00 91.06 93 GLU A C 1
ATOM 754 O O . GLU A 1 93 ? -6.902 -10.759 10.747 1.00 91.06 93 GLU A O 1
ATOM 759 N N . VAL A 1 94 ? -6.981 -8.689 9.881 1.00 89.81 94 VAL A N 1
ATOM 760 C CA . VAL A 1 94 ? -5.956 -8.928 8.859 1.00 89.81 94 VAL A CA 1
ATOM 761 C C . VAL A 1 94 ? -4.602 -9.201 9.500 1.00 89.81 94 VAL A C 1
ATOM 763 O O . VAL A 1 94 ? -3.900 -10.123 9.079 1.00 89.81 94 VAL A O 1
ATOM 766 N N . PHE A 1 95 ? -4.226 -8.418 10.511 1.00 87.94 95 PHE A N 1
ATOM 767 C CA . PHE A 1 95 ? -2.961 -8.588 11.214 1.00 87.94 95 PHE A CA 1
ATOM 768 C C . PHE A 1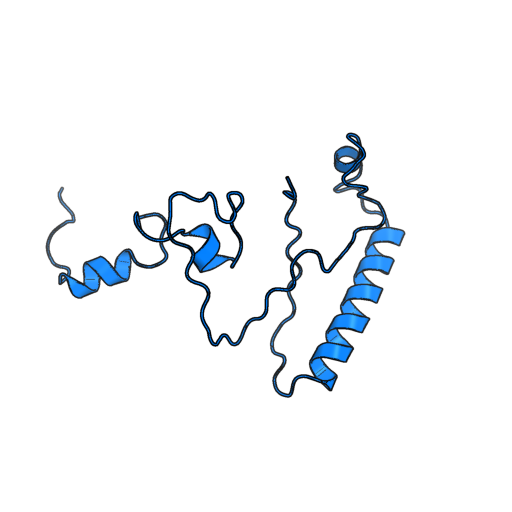 95 ? -2.889 -9.962 11.886 1.00 87.94 95 PHE A C 1
ATOM 770 O O . PHE A 1 95 ? -1.923 -10.696 11.669 1.00 87.94 95 PHE A O 1
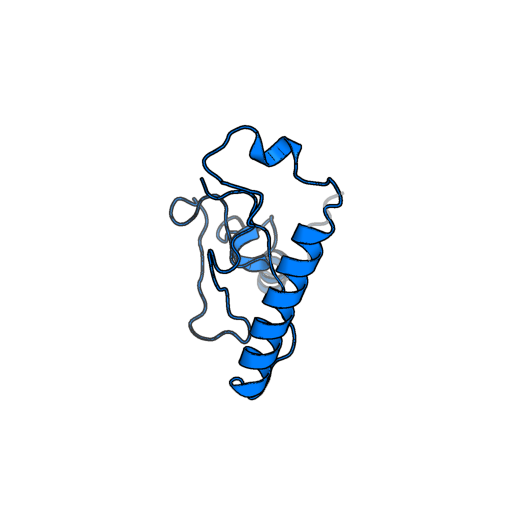ATOM 777 N N . THR A 1 96 ? -3.926 -10.352 12.632 1.00 89.62 96 THR A N 1
ATOM 778 C CA . THR A 1 96 ? -3.981 -11.651 13.312 1.00 89.62 96 THR A CA 1
ATOM 779 C C . THR A 1 96 ? -3.952 -12.813 12.322 1.00 89.62 96 THR A C 1
ATOM 781 O O . THR A 1 96 ? -3.228 -13.788 12.534 1.00 89.62 96 THR A O 1
ATOM 784 N N . GLU A 1 97 ? -4.690 -12.736 11.213 1.00 89.50 97 GLU A N 1
ATOM 785 C CA . GLU A 1 97 ? -4.681 -13.811 10.217 1.00 89.50 97 GLU A CA 1
ATOM 786 C C . GLU A 1 97 ? -3.344 -13.922 9.472 1.00 89.50 97 GLU A C 1
ATOM 788 O O . GLU A 1 97 ? -2.912 -15.040 9.168 1.00 89.50 97 GLU A O 1
ATOM 793 N N . LEU A 1 98 ? -2.662 -12.800 9.210 1.00 86.75 98 LEU A N 1
ATOM 794 C CA . LEU A 1 98 ? -1.323 -12.803 8.620 1.00 86.75 98 LEU A CA 1
ATOM 795 C C . LEU A 1 98 ? -0.283 -13.364 9.588 1.00 86.75 98 LEU A C 1
ATOM 797 O O . LEU A 1 98 ? 0.495 -14.220 9.182 1.00 86.75 98 LEU A O 1
ATOM 801 N N . GLU A 1 99 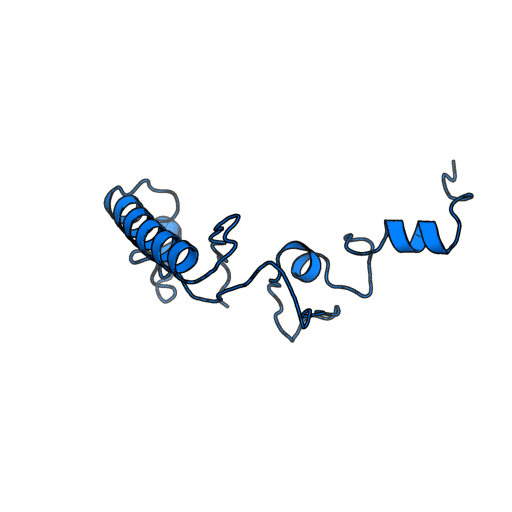? -0.297 -12.967 10.858 1.00 85.62 99 GLU A N 1
ATOM 802 C CA . GLU A 1 99 ? 0.617 -13.504 11.872 1.00 85.62 99 GLU A CA 1
ATOM 803 C C . GLU A 1 99 ? 0.407 -15.011 12.087 1.00 85.62 99 GLU A C 1
ATOM 805 O O . GLU A 1 99 ? 1.363 -15.781 12.177 1.00 85.62 99 GLU A O 1
ATOM 810 N N . ARG A 1 100 ? -0.851 -15.469 12.096 1.00 85.00 100 ARG A N 1
ATOM 811 C CA . ARG A 1 100 ? -1.176 -16.884 12.309 1.00 85.00 100 ARG A CA 1
ATOM 812 C C . ARG A 1 100 ? -0.775 -17.776 11.133 1.00 85.00 100 ARG A C 1
ATOM 814 O O . ARG A 1 100 ? -0.422 -18.937 11.342 1.00 85.00 100 ARG A O 1
ATOM 821 N N . LYS A 1 101 ? -0.892 -17.283 9.895 1.00 83.94 101 LYS A N 1
ATOM 822 C CA . LYS A 1 101 ? -0.637 -18.074 8.675 1.00 83.94 101 LYS A CA 1
ATOM 823 C C . LYS A 1 101 ? 0.763 -17.876 8.097 1.00 83.94 101 LYS A C 1
ATOM 825 O O . LYS A 1 101 ? 1.249 -18.767 7.402 1.00 83.94 101 LYS A O 1
ATOM 830 N N . VAL A 1 102 ? 1.411 -16.741 8.355 1.00 81.56 102 VAL A N 1
ATOM 831 C CA . VAL A 1 102 ? 2.730 -16.400 7.813 1.00 81.56 102 VAL A CA 1
ATOM 832 C C . VAL A 1 102 ? 3.768 -16.499 8.924 1.00 81.56 102 VAL A C 1
ATOM 834 O O . VAL A 1 102 ? 3.772 -15.725 9.869 1.00 81.56 102 VAL A O 1
ATOM 837 N N . CYS A 1 103 ? 4.703 -17.438 8.778 1.00 63.97 103 CYS A N 1
ATOM 838 C CA . CYS A 1 103 ? 5.734 -17.741 9.779 1.00 63.97 103 CYS A CA 1
ATOM 839 C C . CYS A 1 103 ? 6.668 -16.554 10.124 1.00 63.97 103 CYS A C 1
ATOM 841 O O . CYS A 1 103 ? 7.375 -16.609 11.128 1.00 63.97 103 CYS A O 1
ATOM 843 N N . TYR A 1 104 ? 6.721 -15.506 9.295 1.00 70.25 104 TYR A N 1
ATOM 844 C CA . TYR A 1 104 ? 7.568 -14.326 9.497 1.00 70.25 104 TYR A CA 1
ATOM 845 C C . TYR A 1 104 ? 6.836 -13.043 9.069 1.00 70.25 104 TYR A C 1
ATOM 847 O O . TYR A 1 104 ? 7.080 -12.481 8.005 1.00 70.25 104 TYR A O 1
ATOM 855 N N . PHE A 1 105 ? 5.901 -12.571 9.890 1.00 75.38 105 PHE A N 1
ATOM 856 C CA . PHE A 1 105 ? 5.253 -11.280 9.667 1.00 75.38 105 PHE A CA 1
ATOM 857 C C . PHE A 1 105 ? 6.043 -10.149 10.345 1.00 75.38 105 PHE A C 1
ATOM 859 O O . PHE A 1 105 ? 6.292 -10.211 11.545 1.00 75.38 105 PHE A O 1
ATOM 866 N N . THR A 1 106 ? 6.468 -9.127 9.591 1.00 76.25 106 THR A N 1
ATOM 867 C CA . THR A 1 106 ? 7.271 -8.010 10.133 1.00 76.25 106 THR A CA 1
ATOM 868 C C . THR A 1 106 ? 6.494 -6.703 10.254 1.00 76.25 106 THR A C 1
ATOM 870 O O . THR A 1 106 ? 6.652 -5.996 11.246 1.00 76.25 106 THR A O 1
ATOM 873 N N . SER A 1 107 ? 5.679 -6.348 9.259 1.00 77.19 107 SER A N 1
ATOM 874 C CA . SER A 1 107 ? 4.891 -5.111 9.269 1.00 77.19 107 SER A CA 1
ATOM 875 C C . SER A 1 107 ? 3.696 -5.167 8.315 1.00 77.19 107 SER A C 1
ATOM 877 O O . SER A 1 107 ? 3.781 -5.739 7.227 1.00 77.19 107 SER A O 1
ATOM 879 N N . LEU A 1 108 ? 2.586 -4.530 8.717 1.00 80.50 108 LEU A N 1
ATOM 880 C CA . LEU A 1 108 ? 1.420 -4.267 7.867 1.00 80.50 108 LEU A CA 1
ATOM 881 C C . LEU A 1 108 ? 1.380 -2.781 7.519 1.00 80.50 108 LEU A C 1
ATOM 883 O O . LEU A 1 108 ? 1.534 -1.934 8.396 1.00 80.50 108 LEU A O 1
ATOM 887 N N . GLY A 1 109 ? 1.138 -2.458 6.252 1.00 78.44 109 GLY A N 1
ATOM 888 C CA . GLY A 1 109 ? 0.886 -1.091 5.811 1.00 78.44 109 GLY A CA 1
ATOM 889 C C . GLY A 1 109 ? -0.295 -1.061 4.854 1.00 78.44 109 GLY A C 1
ATOM 890 O O . GLY A 1 109 ? -0.297 -1.782 3.859 1.00 78.44 109 GLY A O 1
ATOM 891 N N . LEU A 1 110 ? -1.290 -0.223 5.145 1.00 70.06 110 LEU A N 1
ATOM 892 C CA . LEU A 1 110 ? -2.385 0.070 4.225 1.00 70.06 110 LEU A CA 1
ATOM 893 C C . LEU A 1 110 ? -2.079 1.381 3.509 1.00 70.06 110 LEU A C 1
ATOM 895 O O . LEU A 1 110 ? -1.973 2.439 4.128 1.00 70.06 110 LEU A O 1
ATOM 899 N N . VAL A 1 111 ? -1.911 1.298 2.191 1.00 67.19 111 VAL A N 1
ATOM 900 C CA . VAL A 1 111 ? -1.763 2.473 1.335 1.00 67.19 111 VAL A CA 1
ATOM 901 C C . VAL A 1 111 ? -3.138 2.803 0.780 1.00 67.19 111 VAL A C 1
ATOM 903 O O . VAL A 1 111 ? -3.692 2.055 -0.025 1.00 67.19 111 VAL A O 1
ATOM 906 N N . PHE A 1 112 ? -3.692 3.929 1.220 1.00 56.38 112 PHE A N 1
ATOM 907 C CA . PHE A 1 112 ? -4.885 4.506 0.620 1.00 56.38 112 PHE A CA 1
ATOM 908 C C . PHE A 1 112 ? -4.491 5.129 -0.717 1.00 56.38 112 PHE A C 1
ATOM 910 O O . PHE A 1 112 ? -4.192 6.320 -0.803 1.00 56.38 112 PHE A O 1
ATOM 917 N N . ASP A 1 113 ? -4.430 4.306 -1.763 1.00 52.16 113 ASP A N 1
ATOM 918 C CA . ASP A 1 113 ? -4.324 4.810 -3.126 1.00 52.16 113 ASP A CA 1
ATOM 919 C C . ASP A 1 113 ? -5.612 5.584 -3.434 1.00 52.16 113 ASP A C 1
ATOM 921 O O . ASP A 1 113 ? -6.645 5.026 -3.791 1.00 52.16 113 ASP A O 1
ATOM 925 N N . CYS A 1 114 ? -5.548 6.906 -3.284 1.00 40.31 114 CYS A N 1
ATOM 926 C CA . CYS A 1 114 ? -6.632 7.842 -3.583 1.00 40.31 114 CYS A CA 1
ATOM 927 C C . CYS A 1 114 ? -6.896 7.981 -5.104 1.00 40.31 114 CYS A C 1
ATOM 929 O O . CYS A 1 114 ? -7.554 8.913 -5.557 1.00 40.31 114 CYS A O 1
ATOM 931 N N . LEU A 1 115 ? -6.343 7.081 -5.921 1.00 42.03 115 LEU A N 1
ATOM 932 C CA . LEU A 1 115 ? -6.514 7.038 -7.369 1.00 42.03 115 LEU A CA 1
ATOM 933 C C . LEU A 1 115 ? -6.761 5.595 -7.823 1.00 42.03 115 LEU A C 1
ATOM 935 O O . LEU A 1 115 ? -5.886 4.945 -8.391 1.00 42.03 115 LEU A O 1
ATOM 939 N N . GLN A 1 116 ? -7.987 5.118 -7.627 1.00 41.25 116 GLN A N 1
ATOM 940 C CA . GLN A 1 116 ? -8.596 4.251 -8.630 1.00 41.25 116 GLN A CA 1
ATOM 941 C C . GLN A 1 116 ? -9.292 5.159 -9.650 1.00 41.25 116 GLN A C 1
ATOM 943 O O . GLN A 1 116 ? -10.391 5.649 -9.402 1.00 41.25 116 GLN A O 1
ATOM 948 N N . PHE A 1 117 ? -8.609 5.418 -10.764 1.00 35.59 117 PHE A N 1
ATOM 949 C CA . PHE A 1 117 ? -9.239 5.791 -12.031 1.00 35.59 117 PHE A CA 1
ATOM 950 C C . PHE A 1 117 ? -9.141 4.600 -12.980 1.00 35.59 117 PHE A C 1
ATOM 952 O O . PHE A 1 117 ? -8.068 3.950 -12.980 1.00 35.59 117 PHE A O 1
#

Foldseek 3Di:
DDPDDDDDPVRVVVVCPLDPNDPAADVCCSPPVDDLCPPNDPHDRDDDPDDPDDDDPPPDDQPQQPVPDPCSVVCPPPDDVVRVVVVVVVVVVVVVVCVVPPVDDDDDDDDPPVDPD

=== Feature glossary ===
Key to the feature types in this record:

— What the protein is —

Primary structure: the covalent order of the twenty standard amino acids along the backbone. Two proteins with the same sequence will (almost always) fold to the same structure; two with 30% identity often share a fold but not the details.

Database cross-references. InterPro integrates a dozen domain/family signature databases into unified entries with residue-range hits. GO terms attach function/process/location labels with evidence codes. CATH codes position the fold in a four-level structural taxonomy. Organism is the NCBI-taxonomy species name.

— Where its atoms are —

The mmCIF block holds the 3D Cartesian coordinates of each backbone atom (N, Cα, C, O) in ångströms. mmCIF is the PDB's canonical archive format — a tagged-loop text representation of the atomic model.

Six rendered views show the 3D structure from the faces of a cube — i.e. along ±x, ±y, ±z. Rendering representation is drawn randomly per protein from cartoon (secondary-structure ribbons), sticks (backbone bonds), or molecular surface; coloring is either N→C rainbow (blue at the N-terminus through red at the C-terminus) or one color per chain.

— Local backbone conformation —

DSSP 8-state secondary structure assigns each residue one of H (α-helix), G (3₁₀-helix), I (π-helix), E (extended β-strand), B (isolated β-bridge), T (hydrogen-bonded turn), S (bend), or '-' (coil). The assignment is computed from backbone hydrogen-bond geometry via the Kabsch–Sander algorithm.

P-SEA three-state annotation labels each residue as helix, strand, 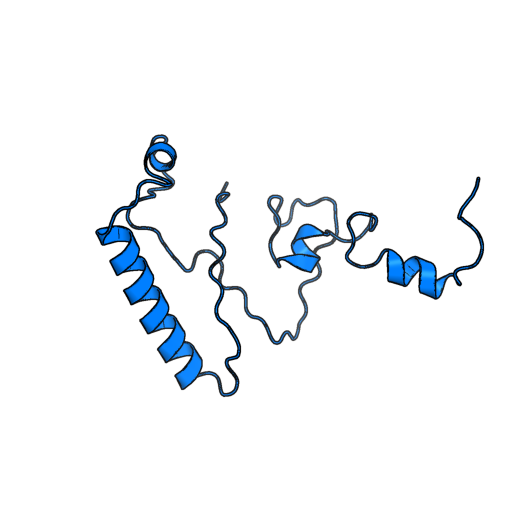or coil based purely on the geometry of the Cα trace. It serves as a fallback when the full backbone (and thus DSSP) is unavailable.

The φ/ψ torsion pair specifies the backbone conformation at each residue. φ rotates about the N–Cα bond, ψ about the Cα–C bond. Steric clashes forbid most of the (φ, ψ) plane — the allowed regions (α-helix basin, β-sheet basin, left-handed helix) are the Ramachandran-allowed regions.

— Global shape and packing —

The geometric summary reports three shape descriptors. Rg (radius of gyration) measures how spread out the Cα atoms are about their centre of mass; compact globular proteins have small Rg, elongated or unfolded ones large. Cα contacts (<8 Å, |i−j|>4) count long-range residue pairs in spatial proximity — high for tightly packed folds, near zero for rods or random coil. The bounding-box extents give the protein's footprint along x, y, z in Å.

Accessible surface area quantifies burial. A residue with SASA near zero is packed into the hydrophobic core; one with SASA >100 Å² sits on the surface. Computed here via the Shrake–Rupley numerical algorithm with a 1.4 Å probe.

Plot images: a contact map (which residues are close in 3D, as an N×N binary image), a Ramachandran scatter (backbone torsion angles, revealing secondary-structure composition at a glance), and — for AlphaFold structures — a PAE heatmap (pairwise prediction confidence).

— Structural neighborhood —

The Foldseek 3Di string encodes local tertiary geometry as a 20-letter alphabet — one character per residue — derived from the relative positions of nearby Cα atoms. Unlike the amino-acid sequence, 3Di is a direct function of the 3D structure, so two proteins with the same fold have similar 3Di strings even at low sequence identity.

Nearest PDB neighbors are the top structural matches found by Foldseek when searching this structure against the entire Protein Data Bank. Each hit reports a TM-score (0 to 1; >0.5 almost always implies the same fold) and an E-value. These are *structural* homologs — they may share no detectable sequence similarity.

— Confidence and disorder —

For AlphaFold models, the B-factor field carries pLDDT — the model's own estimate of local accuracy on a 0–100 scale. Regions with pLDDT<50 should be treated as essentially unmodeled; they often correspond to intrinsically disordered segments.

B-factor (Debye–Waller factor) reflects atomic displacement in the crystal lattice. It is an experimental observable (units Å²), not a prediction; low values mean the atom is pinned down, high values mean it moves or is heterogeneous across the crystal.

Predicted aligned error is AlphaFold's pairwise confidence. Unlike pLDDT (per-residue), PAE is per-residue-pair and captures whether two parts of the structure are correctly placed relative to each other. Units are ångströms of expected positional error.